Protein AF-A0A937VH52-F1 (afdb_monomer)

Structure (mmCIF, N/CA/C/O backbone):
data_AF-A0A937VH52-F1
#
_entry.id   AF-A0A937VH52-F1
#
loop_
_atom_site.group_PDB
_atom_site.id
_atom_site.type_symbol
_atom_site.label_atom_id
_atom_site.label_alt_id
_atom_site.label_comp_id
_atom_site.label_asym_id
_atom_site.label_entity_id
_atom_site.label_seq_id
_atom_site.pdbx_PDB_ins_code
_atom_site.Cartn_x
_atom_site.Cartn_y
_atom_site.Cartn_z
_atom_site.occupancy
_atom_site.B_iso_or_equiv
_atom_site.auth_seq_id
_atom_site.auth_comp_id
_atom_site.auth_asym_id
_atom_site.auth_atom_id
_atom_site.pdbx_PDB_model_num
ATOM 1 N N . MET A 1 1 ? -19.991 10.298 61.369 1.00 45.50 1 MET A N 1
ATOM 2 C CA . MET A 1 1 ? -20.230 9.442 60.186 1.00 45.50 1 MET A CA 1
ATOM 3 C C . MET A 1 1 ? -20.429 10.337 58.969 1.00 45.50 1 MET A C 1
ATOM 5 O O . MET A 1 1 ? -21.457 10.985 58.908 1.00 45.50 1 MET A O 1
ATOM 9 N N . SER A 1 2 ? -19.464 10.436 58.050 1.00 45.72 2 SER A N 1
ATOM 10 C CA . SER A 1 2 ? -19.725 10.876 56.664 1.00 45.72 2 SER A CA 1
ATOM 11 C C . SER A 1 2 ? -18.493 10.594 55.796 1.00 45.72 2 SER A C 1
ATOM 13 O O . SER A 1 2 ? -17.589 11.413 55.673 1.00 45.72 2 SER A O 1
ATOM 15 N N . LYS A 1 3 ? -18.415 9.376 55.254 1.00 52.53 3 LYS A N 1
ATOM 16 C CA . LYS A 1 3 ? -17.478 8.990 54.188 1.00 52.53 3 LYS A CA 1
ATOM 17 C C . LYS A 1 3 ? -18.332 8.705 52.954 1.00 52.53 3 LYS A C 1
ATOM 19 O O . LYS A 1 3 ? -18.717 7.566 52.738 1.00 52.53 3 LYS A O 1
ATOM 24 N N . SER A 1 4 ? -18.701 9.739 52.199 1.00 53.50 4 SER A N 1
ATOM 25 C CA . SER A 1 4 ? -19.560 9.577 51.012 1.00 53.50 4 SER A CA 1
ATOM 26 C C . SER A 1 4 ? -19.135 10.448 49.823 1.00 53.50 4 SER A C 1
ATOM 28 O O . SER A 1 4 ? -19.977 10.896 49.048 1.00 53.50 4 SER A O 1
ATOM 30 N N . GLN A 1 5 ? -17.831 10.708 49.662 1.00 57.28 5 GLN A N 1
ATOM 31 C CA . GLN A 1 5 ? -17.332 11.519 48.538 1.00 57.28 5 GLN A CA 1
ATOM 32 C C . GLN A 1 5 ? -16.143 10.936 47.754 1.00 57.28 5 GLN A C 1
ATOM 34 O O . GLN A 1 5 ? -15.676 11.587 46.830 1.00 57.28 5 GLN A O 1
ATOM 39 N N . ILE A 1 6 ? -15.686 9.706 48.019 1.00 54.25 6 ILE A N 1
ATOM 40 C CA . ILE A 1 6 ? -14.469 9.175 47.359 1.00 54.25 6 ILE A CA 1
ATOM 41 C C . ILE A 1 6 ? -14.766 8.338 46.090 1.00 54.25 6 ILE A C 1
ATOM 43 O O . ILE A 1 6 ? -13.885 8.151 45.260 1.00 54.25 6 ILE A O 1
ATOM 47 N N . SER A 1 7 ? -16.007 7.907 45.837 1.00 52.53 7 SER A N 1
ATOM 48 C CA . SER A 1 7 ? -16.286 6.974 44.722 1.00 52.53 7 SER A CA 1
ATOM 49 C C . SER A 1 7 ? -16.581 7.610 43.352 1.00 52.53 7 SER A C 1
ATOM 51 O O . SER A 1 7 ? -16.889 6.881 42.414 1.00 52.53 7 SER A O 1
ATOM 53 N N . LYS A 1 8 ? -16.514 8.941 43.184 1.00 52.94 8 LYS A N 1
ATOM 54 C CA . LYS A 1 8 ? -16.889 9.594 41.905 1.00 52.94 8 LYS A CA 1
ATOM 55 C C . LYS A 1 8 ? -15.758 9.725 40.874 1.00 52.94 8 LYS A C 1
ATOM 57 O O . LYS A 1 8 ? -16.049 10.061 39.731 1.00 52.94 8 LYS A O 1
ATOM 62 N N . SER A 1 9 ? -14.510 9.414 41.224 1.00 50.38 9 SER A N 1
ATOM 63 C CA . SER A 1 9 ? -13.360 9.653 40.331 1.00 50.38 9 SER A CA 1
ATOM 64 C C . SER A 1 9 ? -13.018 8.493 39.385 1.00 50.38 9 SER A C 1
ATOM 66 O O . SER A 1 9 ? -12.234 8.685 38.465 1.00 50.38 9 SER A O 1
ATOM 68 N N . ALA A 1 10 ? -13.602 7.304 39.567 1.00 50.34 10 ALA A N 1
ATOM 69 C CA . ALA A 1 10 ? -13.250 6.118 38.774 1.00 50.34 10 ALA A CA 1
ATOM 70 C C . ALA A 1 10 ? -14.137 5.886 37.534 1.00 50.34 10 ALA A C 1
ATOM 72 O O . ALA A 1 10 ? -13.808 5.047 36.705 1.00 50.34 10 ALA A O 1
ATOM 73 N N . ASN A 1 11 ? -15.252 6.614 37.382 1.00 52.53 11 ASN A N 1
ATOM 74 C CA . ASN A 1 11 ? -16.274 6.293 36.372 1.00 52.53 11 ASN A CA 1
ATOM 75 C C . ASN A 1 11 ? -16.334 7.271 35.180 1.00 52.53 11 ASN A C 1
ATOM 77 O O . ASN A 1 11 ? -17.283 7.241 34.404 1.00 52.53 11 ASN A O 1
ATOM 81 N N . GLN A 1 12 ? -15.345 8.162 35.038 1.00 55.47 12 GLN A N 1
ATOM 82 C CA . GLN A 1 12 ? -15.289 9.146 33.942 1.00 55.47 12 GLN A CA 1
ATOM 83 C C . GLN A 1 12 ? -14.350 8.744 32.790 1.00 55.47 12 GLN A C 1
ATOM 85 O O . GLN A 1 12 ? -14.355 9.398 31.753 1.00 55.47 12 GLN A O 1
ATOM 90 N N . GLN A 1 13 ? -13.585 7.653 32.915 1.00 51.28 13 GLN A N 1
ATOM 91 C CA . GLN A 1 13 ? -12.656 7.205 31.863 1.00 51.28 13 GLN A CA 1
ATOM 92 C C . GLN A 1 13 ? -13.293 6.293 30.801 1.00 51.28 13 GLN A C 1
ATOM 94 O O . GLN A 1 13 ? -12.688 6.058 29.761 1.00 51.28 13 GLN A O 1
ATOM 99 N N . SER A 1 14 ? -14.526 5.821 30.998 1.00 49.78 14 SER A N 1
ATOM 100 C CA . SER A 1 14 ? -15.203 4.924 30.044 1.00 49.78 14 SER A CA 1
ATOM 101 C C . SER A 1 14 ? -16.064 5.649 28.999 1.00 49.78 14 SER A C 1
ATOM 103 O O . SER A 1 14 ? -16.642 4.995 28.135 1.00 49.78 14 SER A O 1
ATOM 105 N N . ALA A 1 15 ? -16.157 6.983 29.058 1.00 50.41 15 ALA A N 1
ATOM 106 C CA . ALA A 1 15 ? -17.104 7.775 28.265 1.00 50.41 15 ALA A CA 1
ATOM 107 C C . ALA A 1 15 ? -16.538 8.358 26.955 1.00 50.41 15 ALA A C 1
ATOM 109 O O . ALA A 1 15 ? -17.273 9.027 26.238 1.00 50.41 15 ALA A O 1
ATOM 110 N N . ASN A 1 16 ? -15.269 8.101 26.616 1.00 49.66 16 ASN A N 1
ATOM 111 C CA . ASN A 1 16 ? -14.659 8.612 25.381 1.00 49.66 16 ASN A CA 1
ATOM 112 C C . ASN A 1 16 ? -14.484 7.532 24.303 1.00 49.66 16 ASN A C 1
ATOM 114 O O . ASN A 1 16 ? -13.556 7.581 23.498 1.00 49.66 16 ASN A O 1
ATOM 118 N N . GLN A 1 17 ? -15.366 6.529 24.293 1.00 61.03 17 GLN A N 1
ATOM 119 C CA . GLN A 1 17 ? -15.534 5.687 23.114 1.00 61.03 17 GLN A CA 1
ATOM 120 C C . GLN A 1 17 ? -16.271 6.529 22.078 1.00 61.03 17 GLN A C 1
ATOM 122 O O . GLN A 1 17 ? -17.498 6.583 22.064 1.00 61.03 17 GLN A O 1
ATOM 127 N N . GLN A 1 18 ? -15.499 7.259 21.274 1.00 59.00 18 GLN A N 1
ATOM 128 C CA . GLN A 1 18 ? -15.983 7.986 20.113 1.00 59.00 18 GLN A CA 1
ATOM 129 C C . GLN A 1 18 ? -16.871 7.028 19.303 1.00 59.00 18 GLN A C 1
ATOM 131 O O . GLN A 1 18 ? -16.373 6.127 18.630 1.00 59.00 18 GLN A O 1
ATOM 136 N N . SER A 1 19 ? -18.189 7.221 19.348 1.00 60.31 19 SER A N 1
ATOM 137 C CA . SER A 1 19 ? -19.154 6.605 18.431 1.00 60.31 19 SER A CA 1
ATOM 138 C C . SER A 1 19 ? -18.993 7.229 17.037 1.00 60.31 19 SER A C 1
ATOM 140 O O . SER A 1 19 ? -19.930 7.776 16.459 1.00 60.31 19 SER A O 1
ATOM 142 N N . GLY A 1 20 ? -17.762 7.263 16.533 1.00 64.88 20 GLY A N 1
ATOM 143 C CA . GLY A 1 20 ? -17.419 7.757 15.216 1.00 64.88 20 GLY A CA 1
ATOM 144 C C . GLY A 1 20 ? -17.682 6.651 14.215 1.00 64.88 20 GLY A C 1
ATOM 145 O O . GLY A 1 20 ? -17.282 5.507 14.427 1.00 64.88 20 GLY A O 1
ATOM 146 N N . ARG A 1 21 ? -18.359 6.976 13.112 1.00 74.94 21 ARG A N 1
ATOM 147 C CA . ARG A 1 21 ? -18.389 6.076 11.954 1.00 74.94 21 ARG A CA 1
ATOM 148 C C . ARG A 1 21 ? -16.952 5.651 11.619 1.00 74.94 21 ARG A C 1
ATOM 150 O O . ARG A 1 21 ? -16.056 6.488 11.756 1.00 74.94 21 ARG A O 1
ATOM 157 N N . PRO A 1 22 ? -16.730 4.400 11.179 1.00 78.94 22 PRO A N 1
ATOM 158 C CA . PRO A 1 22 ? -15.398 3.948 10.803 1.00 78.94 22 PRO A CA 1
ATOM 159 C C . PRO A 1 22 ? -14.785 4.934 9.804 1.00 78.94 22 PRO A C 1
ATOM 161 O O . PRO A 1 22 ? -15.423 5.326 8.824 1.00 78.94 22 PRO A O 1
ATOM 164 N N . CYS A 1 23 ? -13.569 5.390 10.099 1.00 92.25 23 CYS A N 1
ATOM 165 C CA . CYS A 1 23 ? -12.837 6.290 9.222 1.00 92.25 23 CYS A CA 1
ATOM 166 C C . CYS A 1 23 ? -12.279 5.483 8.045 1.00 92.25 23 CYS A C 1
ATOM 168 O O . CYS A 1 23 ? -11.634 4.451 8.246 1.00 92.25 23 CYS A O 1
ATOM 170 N N . HIS A 1 24 ? -12.533 5.950 6.823 1.00 96.00 24 HIS A N 1
ATOM 171 C CA . HIS A 1 24 ? -12.058 5.324 5.592 1.00 96.00 24 HIS A CA 1
ATOM 172 C C . HIS A 1 24 ? -11.124 6.274 4.848 1.00 96.00 24 HIS A C 1
ATOM 174 O O . HIS A 1 24 ? -11.462 7.439 4.636 1.00 96.00 24 HIS A O 1
ATOM 180 N N . VAL A 1 25 ? -9.979 5.757 4.407 1.00 96.38 25 VAL A N 1
ATOM 181 C CA . VAL A 1 25 ? -8.980 6.507 3.637 1.00 96.38 25 VAL A CA 1
ATOM 182 C C . VAL A 1 25 ? -8.676 5.771 2.335 1.00 96.38 25 VAL A C 1
ATOM 184 O O . VAL A 1 25 ? -8.439 4.563 2.332 1.00 96.38 25 VAL A O 1
ATOM 187 N N . LEU A 1 26 ? -8.664 6.515 1.227 1.00 95.56 26 LEU A N 1
ATOM 188 C CA . LEU A 1 26 ? -8.189 6.052 -0.074 1.00 95.56 26 LEU A CA 1
ATOM 189 C C . LEU A 1 26 ? -6.960 6.866 -0.480 1.00 95.56 26 LEU A C 1
ATOM 191 O O . LEU A 1 26 ? -7.067 8.071 -0.701 1.00 95.56 26 LEU A O 1
ATOM 195 N N . PHE A 1 27 ? -5.820 6.202 -0.644 1.00 93.19 27 PHE A N 1
ATOM 196 C CA . PHE A 1 27 ? -4.676 6.790 -1.332 1.00 93.19 27 PHE A CA 1
ATOM 197 C C . PHE A 1 27 ? -4.820 6.552 -2.832 1.00 93.19 27 PHE A C 1
ATOM 199 O O . PHE A 1 27 ? -4.727 5.415 -3.288 1.00 93.19 27 PHE A O 1
ATOM 206 N N . LEU A 1 28 ? -5.051 7.624 -3.589 1.00 91.75 28 LEU A N 1
ATOM 207 C CA . LEU A 1 28 ? -4.906 7.630 -5.041 1.00 91.75 28 LEU A CA 1
ATOM 208 C C . LEU A 1 28 ? -3.522 8.190 -5.365 1.00 91.75 28 LEU A C 1
ATOM 210 O O . LEU A 1 28 ? -3.253 9.361 -5.101 1.00 91.75 28 LEU A O 1
ATOM 214 N N . THR A 1 29 ? -2.633 7.347 -5.877 1.00 87.94 29 THR A N 1
ATOM 215 C CA . THR A 1 29 ? -1.211 7.683 -6.009 1.00 87.94 29 THR A CA 1
ATOM 216 C C . THR A 1 29 ? -0.613 7.087 -7.273 1.00 87.94 29 THR A C 1
ATOM 218 O O . THR A 1 29 ? -0.998 6.006 -7.697 1.00 87.94 29 THR A O 1
ATOM 221 N N . GLN A 1 30 ? 0.369 7.771 -7.855 1.00 84.12 30 GLN A N 1
ATOM 222 C CA . GLN A 1 30 ? 1.198 7.237 -8.941 1.00 84.12 30 GLN A CA 1
ATOM 223 C C . GLN A 1 30 ? 2.352 6.346 -8.437 1.00 84.12 30 GLN A C 1
ATOM 225 O O . GLN A 1 30 ? 2.937 5.588 -9.209 1.00 84.12 30 GLN A O 1
ATOM 230 N N . ALA A 1 31 ? 2.672 6.422 -7.141 1.00 80.06 31 ALA A N 1
ATOM 231 C CA . ALA A 1 31 ? 3.783 5.718 -6.508 1.00 80.06 31 ALA A CA 1
ATOM 232 C C . ALA A 1 31 ? 3.284 4.833 -5.358 1.00 80.06 31 ALA A C 1
ATOM 234 O O . ALA A 1 31 ? 2.555 5.293 -4.477 1.00 80.0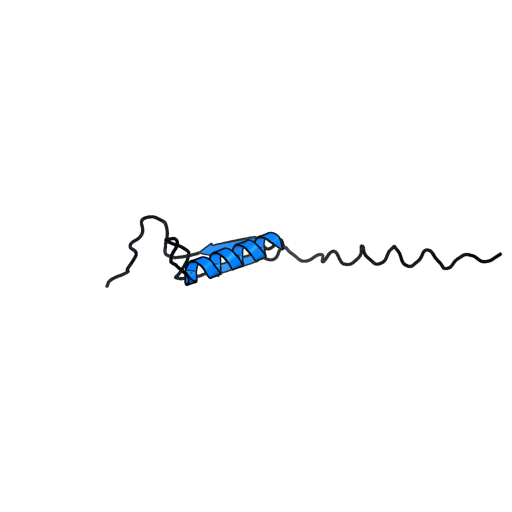6 31 ALA A O 1
ATOM 235 N N . PHE A 1 32 ? 3.675 3.564 -5.379 1.00 86.00 32 PHE A N 1
ATOM 236 C CA . PHE A 1 32 ? 3.471 2.577 -4.320 1.00 86.00 32 PHE A CA 1
ATOM 237 C C . PHE A 1 32 ? 4.617 1.557 -4.434 1.00 86.00 32 PHE A C 1
ATOM 239 O O . PHE A 1 32 ? 4.996 1.284 -5.577 1.00 86.00 32 PHE A O 1
ATOM 246 N N . PRO A 1 33 ? 5.174 1.025 -3.321 1.00 86.56 33 PRO A N 1
ATOM 247 C CA . PRO A 1 33 ? 6.478 0.364 -3.340 1.00 86.56 33 PRO A CA 1
ATOM 248 C C . PRO A 1 33 ? 6.554 -0.730 -4.404 1.00 86.56 33 PRO A C 1
ATOM 250 O O . PRO A 1 33 ? 5.744 -1.661 -4.395 1.00 86.56 33 PRO A O 1
ATOM 253 N N . ARG A 1 34 ? 7.526 -0.608 -5.313 1.00 78.00 34 ARG A N 1
ATOM 254 C CA . ARG A 1 34 ? 7.788 -1.583 -6.391 1.00 78.00 34 ARG A CA 1
ATOM 255 C C . ARG A 1 34 ? 8.971 -2.488 -6.069 1.00 78.00 34 ARG A C 1
ATOM 257 O O . ARG A 1 34 ? 8.935 -3.683 -6.345 1.00 78.00 34 ARG A O 1
ATOM 264 N N . ASP A 1 35 ? 9.987 -1.896 -5.462 1.00 79.88 35 ASP A N 1
ATOM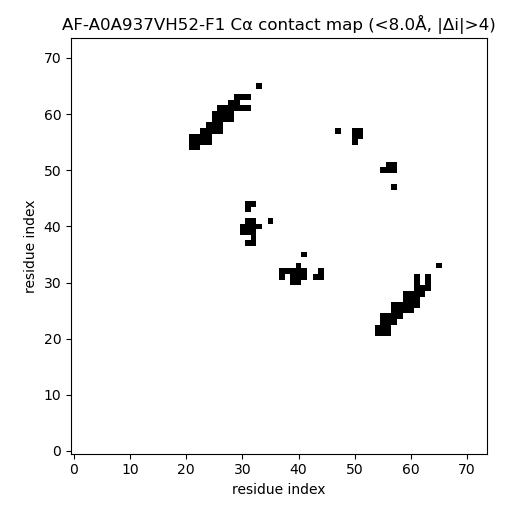 265 C CA . ASP A 1 35 ? 11.204 -2.523 -4.974 1.00 79.88 35 ASP A CA 1
ATOM 266 C C . ASP A 1 35 ? 11.590 -1.891 -3.625 1.00 79.88 35 ASP A C 1
ATOM 268 O O . ASP A 1 35 ? 10.882 -1.029 -3.097 1.00 79.88 35 ASP A O 1
ATOM 272 N N . ALA A 1 36 ? 12.681 -2.373 -3.032 1.00 80.00 36 ALA A N 1
ATOM 273 C CA . ALA A 1 36 ? 13.128 -1.940 -1.712 1.00 80.00 36 ALA A CA 1
ATOM 274 C C . ALA A 1 36 ? 13.654 -0.492 -1.678 1.00 80.00 36 ALA A C 1
ATOM 276 O O . ALA A 1 36 ? 13.728 0.084 -0.592 1.00 80.00 36 ALA A O 1
ATOM 277 N N . ASP A 1 37 ? 13.987 0.090 -2.834 1.00 84.81 37 ASP A N 1
ATOM 278 C CA . ASP A 1 37 ? 14.613 1.409 -2.943 1.00 84.81 37 ASP A CA 1
ATOM 279 C C . ASP A 1 37 ? 13.592 2.522 -3.270 1.00 84.81 37 ASP A C 1
ATOM 281 O O . ASP A 1 37 ? 13.935 3.709 -3.254 1.00 84.81 37 ASP A O 1
ATOM 285 N N . ASP A 1 38 ? 12.316 2.183 -3.506 1.0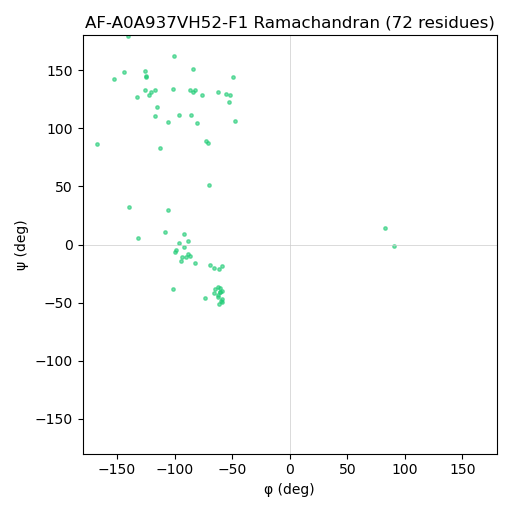0 84.69 38 ASP A N 1
ATOM 286 C CA . ASP A 1 38 ? 11.231 3.150 -3.723 1.00 84.69 38 ASP A CA 1
ATOM 287 C C . ASP A 1 38 ? 10.860 3.904 -2.432 1.00 84.69 38 ASP A C 1
ATOM 289 O O . ASP A 1 38 ? 9.933 3.546 -1.696 1.00 84.69 38 ASP A O 1
ATOM 293 N N . LEU A 1 39 ? 11.572 5.004 -2.175 1.00 87.44 39 LEU A N 1
ATOM 294 C CA . LEU A 1 39 ? 11.374 5.853 -0.996 1.00 87.44 39 LEU A CA 1
ATOM 295 C C . LEU A 1 39 ? 9.962 6.459 -0.912 1.00 87.44 39 LEU A C 1
ATOM 297 O O . LEU A 1 39 ? 9.405 6.583 0.183 1.00 87.44 39 LEU A O 1
ATOM 301 N N . ILE A 1 40 ? 9.373 6.844 -2.050 1.00 85.81 40 ILE A N 1
ATOM 302 C CA . ILE A 1 40 ? 8.051 7.492 -2.088 1.00 85.81 40 ILE A CA 1
ATOM 303 C C . ILE A 1 40 ? 6.966 6.452 -1.811 1.00 85.81 40 ILE A C 1
ATOM 305 O O . ILE A 1 40 ? 6.074 6.681 -0.986 1.00 85.81 40 ILE A O 1
ATOM 309 N N . GLY A 1 41 ? 7.061 5.290 -2.455 1.00 87.62 41 GLY A N 1
ATOM 310 C CA . GLY A 1 41 ? 6.191 4.159 -2.180 1.00 87.62 41 GLY A CA 1
ATOM 311 C C . GLY A 1 41 ? 6.289 3.718 -0.720 1.00 87.62 41 GLY A C 1
ATOM 312 O O . GLY A 1 41 ? 5.259 3.555 -0.057 1.00 87.62 41 GLY A O 1
ATOM 313 N N . ALA A 1 42 ? 7.507 3.576 -0.190 1.00 90.81 42 ALA A N 1
ATOM 314 C CA . ALA A 1 42 ? 7.744 3.136 1.184 1.00 90.81 42 ALA A CA 1
ATOM 315 C C . ALA A 1 42 ? 7.082 4.062 2.214 1.00 90.81 42 ALA A C 1
ATOM 317 O O . ALA A 1 42 ? 6.478 3.585 3.177 1.00 90.81 42 ALA A O 1
ATOM 318 N N . PHE A 1 43 ? 7.122 5.379 1.993 1.00 92.31 43 PHE A N 1
ATOM 319 C CA . PHE A 1 43 ? 6.411 6.334 2.843 1.00 92.31 43 PHE A CA 1
ATOM 320 C C . PHE A 1 43 ? 4.898 6.062 2.885 1.00 92.31 43 PHE A C 1
ATOM 322 O O . PHE A 1 43 ? 4.321 5.974 3.971 1.00 92.31 43 PHE A O 1
ATOM 329 N N . LEU A 1 44 ? 4.255 5.892 1.724 1.00 92.38 44 LEU A N 1
ATOM 330 C CA . LEU A 1 44 ? 2.810 5.640 1.643 1.00 92.38 44 LEU A CA 1
ATOM 331 C C . LEU A 1 44 ? 2.416 4.307 2.283 1.00 92.38 44 LEU A C 1
ATOM 333 O O . LEU A 1 44 ? 1.387 4.230 2.961 1.00 92.38 44 LEU A O 1
ATOM 337 N N . LEU A 1 45 ? 3.247 3.276 2.113 1.00 92.44 45 LEU A N 1
ATOM 338 C CA . LEU A 1 45 ? 3.060 1.989 2.775 1.00 92.44 45 LEU A CA 1
ATOM 339 C C . LEU A 1 45 ? 3.113 2.142 4.299 1.00 92.44 45 LEU A C 1
ATOM 341 O O . LEU A 1 45 ? 2.183 1.712 4.984 1.00 92.44 45 LEU A O 1
ATOM 345 N N . HIS A 1 46 ? 4.156 2.783 4.829 1.00 95.38 46 HIS A N 1
ATOM 346 C CA . HIS A 1 46 ? 4.299 2.978 6.271 1.00 95.38 46 HIS A CA 1
ATOM 347 C C . HIS A 1 46 ? 3.162 3.822 6.847 1.00 95.38 46 HIS A C 1
ATOM 349 O O . HIS A 1 46 ? 2.594 3.461 7.877 1.00 95.38 46 HIS A O 1
ATOM 355 N N . LEU A 1 47 ? 2.774 4.906 6.173 1.00 95.56 47 LEU A N 1
ATOM 356 C CA . LEU A 1 47 ? 1.651 5.734 6.606 1.00 95.56 47 LEU A CA 1
ATOM 357 C C . LEU A 1 47 ? 0.349 4.923 6.660 1.00 95.56 47 LEU A C 1
ATOM 359 O O . LEU A 1 47 ? -0.345 4.939 7.677 1.00 95.56 47 LEU A O 1
ATOM 363 N N . GLY A 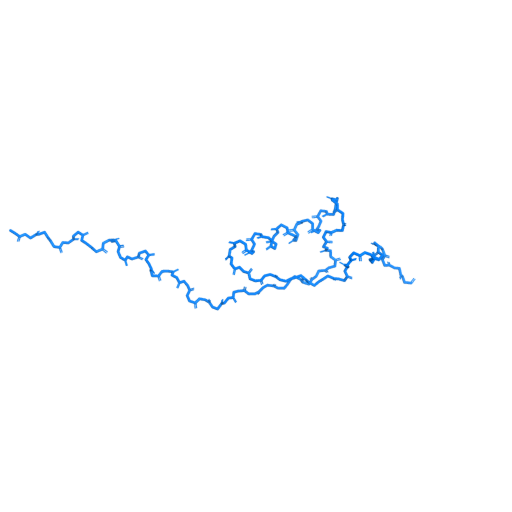1 48 ? 0.039 4.173 5.599 1.00 95.31 48 GLY A N 1
ATOM 364 C CA . GLY A 1 48 ? -1.153 3.327 5.548 1.00 95.31 48 GLY A CA 1
ATOM 365 C C . GLY A 1 48 ? -1.173 2.259 6.641 1.00 95.31 48 GLY A C 1
ATOM 366 O O . GLY A 1 48 ? -2.203 2.053 7.281 1.00 95.31 48 GLY A O 1
ATOM 367 N N . GLN A 1 49 ? -0.027 1.630 6.912 1.00 96.31 49 GLN A N 1
ATOM 368 C CA . GLN A 1 49 ? 0.112 0.655 7.994 1.00 96.31 49 GLN A CA 1
ATOM 369 C C . GLN A 1 49 ? -0.148 1.281 9.366 1.00 96.31 49 GLN A C 1
ATOM 371 O O . GLN A 1 49 ? -0.885 0.700 10.161 1.00 96.31 49 GLN A O 1
ATOM 376 N N . ARG A 1 50 ? 0.403 2.469 9.655 1.00 97.56 50 ARG A N 1
ATOM 377 C CA . ARG A 1 50 ? 0.165 3.138 10.947 1.00 97.56 50 ARG A CA 1
ATOM 378 C C . ARG A 1 50 ? -1.294 3.549 11.116 1.00 97.56 50 ARG A C 1
ATOM 380 O O . ARG A 1 50 ? -1.869 3.279 12.165 1.00 97.56 50 ARG A O 1
ATOM 387 N N . LEU A 1 51 ? -1.931 4.074 10.073 1.00 95.38 51 LEU A N 1
ATOM 388 C CA . LEU A 1 51 ? -3.364 4.384 10.108 1.00 95.38 51 LEU A CA 1
ATOM 389 C C . LEU A 1 51 ? -4.219 3.132 10.360 1.00 95.38 51 LEU A C 1
ATOM 391 O O . LEU A 1 51 ? -5.155 3.172 11.159 1.00 95.38 51 LEU A O 1
ATOM 395 N N . ALA A 1 52 ? -3.871 1.998 9.747 1.00 94.50 52 ALA A N 1
ATOM 396 C CA . ALA A 1 52 ? -4.562 0.737 9.998 1.00 94.50 52 ALA A CA 1
ATOM 397 C C . ALA A 1 52 ? -4.432 0.280 11.463 1.00 94.50 52 ALA A C 1
ATOM 399 O O . ALA A 1 52 ? -5.405 -0.214 12.034 1.00 94.50 52 ALA A O 1
ATOM 400 N N . THR A 1 53 ? -3.276 0.501 12.109 1.00 95.38 53 THR A N 1
ATOM 401 C CA . THR A 1 53 ? -3.114 0.213 13.550 1.00 95.38 53 THR A CA 1
ATOM 402 C C . THR A 1 53 ? -3.968 1.101 14.457 1.00 95.38 53 THR A C 1
ATOM 404 O O . THR A 1 53 ? -4.261 0.709 15.582 1.00 95.38 53 THR A O 1
ATOM 407 N N . GLU A 1 54 ? -4.423 2.253 13.963 1.00 93.81 54 GLU A N 1
ATOM 408 C CA . GLU A 1 54 ? -5.341 3.162 14.663 1.00 93.81 54 GLU A CA 1
ATOM 409 C C . GLU A 1 54 ? -6.823 2.878 14.343 1.00 93.81 54 GLU A C 1
ATOM 411 O O . GLU A 1 54 ? -7.708 3.638 14.731 1.00 93.81 54 GLU A O 1
ATOM 416 N N . GLY A 1 55 ? -7.121 1.773 13.648 1.00 92.88 55 GLY A N 1
ATOM 417 C CA . GLY A 1 55 ? -8.489 1.366 13.315 1.00 92.88 55 GLY A CA 1
ATOM 418 C C . GLY A 1 55 ? -9.077 2.061 12.082 1.00 92.88 55 GLY A C 1
ATOM 419 O O . GLY A 1 55 ? -10.287 1.992 11.859 1.00 92.88 55 GLY A O 1
ATOM 420 N N . VAL A 1 56 ? -8.246 2.718 11.267 1.00 95.38 56 VAL A N 1
ATOM 421 C CA . VAL A 1 56 ? -8.664 3.326 9.997 1.00 95.38 56 VAL A CA 1
ATOM 422 C C . VAL A 1 56 ? -8.666 2.273 8.889 1.00 95.38 56 VAL A C 1
ATOM 424 O O . VAL A 1 56 ? -7.686 1.558 8.680 1.00 95.38 56 VAL A O 1
ATOM 427 N N . ALA A 1 57 ? -9.749 2.200 8.119 1.00 95.44 57 ALA A N 1
ATOM 428 C CA . ALA A 1 57 ? -9.822 1.333 6.949 1.00 95.44 57 ALA A CA 1
ATOM 429 C C . ALA A 1 57 ? -9.125 2.001 5.753 1.00 95.44 57 ALA A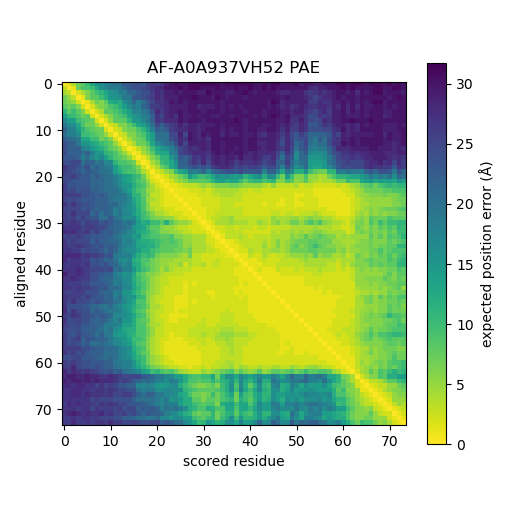 C 1
ATOM 431 O O . ALA A 1 57 ? -9.668 2.923 5.137 1.00 95.44 57 ALA A O 1
ATOM 432 N N . VAL A 1 58 ? -7.925 1.527 5.418 1.00 95.81 58 VAL A N 1
ATOM 433 C CA . VAL A 1 58 ? -7.085 2.095 4.354 1.00 95.81 58 VAL A CA 1
ATOM 434 C C . VAL A 1 58 ? -7.168 1.255 3.082 1.00 95.81 58 VAL A C 1
ATOM 436 O O . VAL A 1 58 ? -7.044 0.031 3.114 1.00 95.81 58 VAL A O 1
ATOM 439 N N . ARG A 1 59 ? -7.339 1.921 1.939 1.00 94.25 59 ARG A N 1
ATOM 440 C CA . ARG A 1 59 ? -7.192 1.338 0.600 1.00 94.25 59 ARG A CA 1
ATOM 441 C C . ARG A 1 59 ? -6.207 2.162 -0.216 1.00 94.25 59 ARG A C 1
ATOM 443 O O . ARG A 1 59 ? -6.125 3.377 -0.059 1.00 94.25 59 ARG A O 1
ATOM 450 N N . VAL A 1 60 ? -5.506 1.501 -1.128 1.00 91.25 60 VAL A N 1
ATOM 451 C CA . VAL A 1 60 ? -4.605 2.145 -2.086 1.00 91.25 60 VAL A CA 1
ATOM 452 C C . VAL A 1 60 ? -5.086 1.816 -3.488 1.00 91.25 60 VAL A C 1
ATOM 454 O O . VAL A 1 60 ? -5.352 0.654 -3.795 1.00 91.25 60 VAL A O 1
ATOM 457 N N . LEU A 1 61 ? -5.203 2.840 -4.325 1.00 88.69 61 LEU A N 1
ATOM 458 C CA . LEU A 1 61 ? -5.361 2.706 -5.761 1.00 88.69 61 LEU A CA 1
ATOM 459 C C . LEU A 1 61 ? -4.144 3.349 -6.418 1.00 88.69 61 LEU A C 1
ATOM 461 O O . LEU A 1 61 ? -3.966 4.566 -6.367 1.00 88.69 61 LEU A O 1
ATOM 465 N N . ALA A 1 62 ? -3.310 2.509 -7.018 1.00 85.69 62 ALA A N 1
ATOM 466 C CA . ALA A 1 62 ? -2.161 2.933 -7.791 1.00 85.69 62 ALA A CA 1
ATOM 467 C C . ALA A 1 62 ? -2.247 2.326 -9.197 1.00 85.69 62 ALA A C 1
ATOM 469 O O . ALA A 1 62 ? -2.683 1.178 -9.316 1.00 85.69 62 ALA A O 1
ATOM 470 N N . PRO A 1 63 ? -1.814 3.046 -10.250 1.00 77.00 63 PRO A N 1
ATOM 471 C CA . PRO A 1 63 ? -1.708 2.498 -11.601 1.00 77.00 63 PRO A CA 1
ATOM 472 C C . PRO A 1 63 ? -0.771 1.291 -11.674 1.00 77.00 63 PRO A C 1
ATOM 474 O O . PRO A 1 63 ? -0.825 0.537 -12.635 1.00 77.00 63 PRO A O 1
ATOM 477 N N . HIS A 1 64 ? 0.096 1.113 -10.673 1.00 64.69 64 HIS A N 1
ATOM 478 C CA . HIS A 1 64 ? 1.219 0.199 -10.736 1.00 64.69 64 HIS A CA 1
ATOM 479 C C . HIS A 1 64 ? 0.997 -1.069 -9.899 1.00 64.69 64 HIS A C 1
ATOM 481 O O . HIS A 1 64 ? 1.092 -1.051 -8.673 1.00 64.69 64 HIS A O 1
ATOM 487 N N . ALA A 1 65 ? 0.719 -2.180 -10.580 1.00 65.06 65 ALA A N 1
ATOM 488 C CA . ALA A 1 65 ? 0.696 -3.534 -10.038 1.00 65.06 65 ALA A CA 1
ATOM 489 C C . ALA A 1 65 ? 1.997 -4.277 -10.389 1.00 65.06 65 ALA A C 1
ATOM 491 O O . ALA A 1 65 ? 2.733 -3.878 -11.294 1.00 65.06 65 ALA A O 1
ATOM 492 N N . ALA A 1 66 ? 2.284 -5.372 -9.680 1.00 62.19 66 ALA A N 1
ATOM 493 C CA . ALA A 1 66 ? 3.401 -6.252 -10.013 1.00 62.19 66 ALA A CA 1
ATOM 494 C C . ALA A 1 66 ? 3.294 -6.728 -11.476 1.00 62.19 66 ALA A C 1
ATOM 496 O O . ALA A 1 66 ? 2.239 -7.195 -11.901 1.00 62.19 66 ALA A O 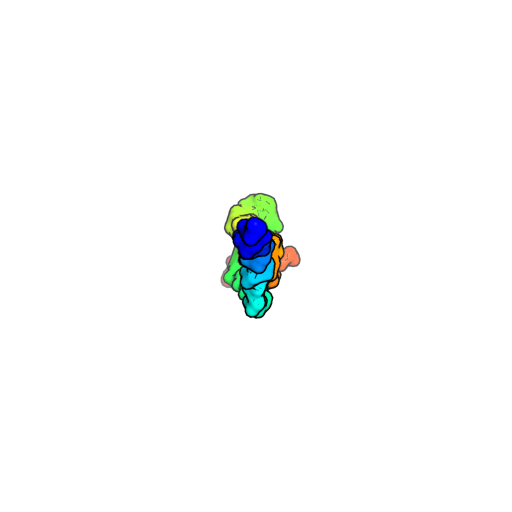1
ATOM 497 N N . GLY A 1 67 ? 4.383 -6.592 -12.236 1.00 66.88 67 GLY A N 1
ATOM 498 C CA . GLY A 1 67 ? 4.432 -6.938 -13.661 1.00 66.88 67 GLY A CA 1
ATOM 499 C C . GLY A 1 67 ? 4.075 -5.803 -14.628 1.00 66.88 67 GLY A C 1
ATOM 500 O O . GLY A 1 67 ? 4.147 -6.020 -15.835 1.00 66.88 67 GLY A O 1
ATOM 501 N N . LEU A 1 68 ? 3.725 -4.607 -14.138 1.00 70.12 68 LEU A N 1
ATOM 502 C CA . LEU A 1 68 ? 3.571 -3.428 -14.995 1.00 70.12 68 LEU A CA 1
ATOM 503 C C . LEU A 1 68 ? 4.917 -2.720 -15.253 1.00 70.12 68 LEU A C 1
ATOM 505 O O . LEU A 1 68 ? 5.824 -2.825 -14.421 1.00 70.12 68 LEU A O 1
ATOM 509 N N . PRO A 1 69 ? 5.077 -2.037 -16.406 1.00 65.50 69 PRO A N 1
ATOM 510 C CA . PRO A 1 69 ? 6.336 -1.403 -16.789 1.00 65.50 69 PRO A CA 1
ATOM 511 C C . PRO A 1 69 ? 6.759 -0.309 -15.810 1.00 65.50 69 PRO A C 1
ATOM 513 O O . PRO A 1 69 ? 5.994 0.610 -15.533 1.00 65.50 69 PRO A O 1
ATOM 516 N N . SER A 1 70 ? 8.021 -0.345 -15.371 1.00 65.88 70 SER A N 1
ATOM 517 C CA . SER A 1 70 ? 8.558 0.659 -14.446 1.00 65.88 70 SER A CA 1
ATOM 518 C C . SER A 1 70 ? 8.536 2.088 -15.003 1.00 65.88 70 SER A C 1
ATOM 520 O O . SER A 1 70 ? 8.567 3.040 -14.224 1.00 65.88 70 SER A O 1
ATOM 522 N N . GLN A 1 71 ? 8.465 2.241 -16.328 1.00 64.19 71 GLN A N 1
ATOM 523 C CA . GLN A 1 71 ? 8.434 3.516 -17.032 1.00 64.19 71 GLN A CA 1
ATOM 524 C C . GLN A 1 71 ? 7.314 3.514 -18.077 1.00 64.19 71 GLN A C 1
ATOM 526 O O . GLN A 1 71 ? 7.257 2.630 -18.932 1.00 64.19 71 GLN A O 1
ATOM 531 N N . GLU A 1 72 ? 6.452 4.528 -18.028 1.00 65.56 72 GLU A N 1
ATOM 532 C CA . GLU A 1 72 ? 5.462 4.788 -19.072 1.00 65.56 72 GLU A CA 1
ATOM 533 C C . GLU A 1 72 ? 6.100 5.657 -20.168 1.00 65.56 72 GLU A C 1
ATOM 535 O O . GLU A 1 72 ? 6.797 6.633 -19.881 1.00 65.56 72 GLU A O 1
ATOM 540 N N . THR A 1 73 ? 5.907 5.268 -21.427 1.00 67.69 73 THR A N 1
ATOM 541 C CA . THR A 1 73 ? 6.383 5.990 -22.619 1.00 67.69 73 THR A CA 1
ATOM 542 C C . THR A 1 73 ? 5.188 6.262 -23.529 1.00 67.69 73 THR A C 1
ATOM 544 O O . THR A 1 73 ? 4.250 5.464 -23.549 1.00 67.69 73 THR A O 1
ATOM 547 N N . LEU A 1 74 ? 5.195 7.409 -24.215 1.00 66.38 74 LEU A N 1
ATOM 548 C CA . LEU A 1 74 ? 4.186 7.773 -25.218 1.00 66.38 74 LEU A CA 1
ATOM 549 C C . LEU A 1 74 ? 4.548 7.199 -26.587 1.00 66.38 74 LEU A C 1
ATOM 551 O O . LEU A 1 74 ? 5.751 7.264 -26.933 1.00 66.38 74 LEU A O 1
#

pLDDT: mean 76.34, std 17.04, range [45.5, 97.56]

Radius of gyration: 22.94 Å; Cα contacts (8 Å, |Δi|>4): 59; chains: 1; bounding box: 35×18×85 Å

Foldseek 3Di:
DDDDPDPPPPPPPVPPPPPDDAAEEEAEDQDADPDPPRPVNVVVVVVQVVCVVVRH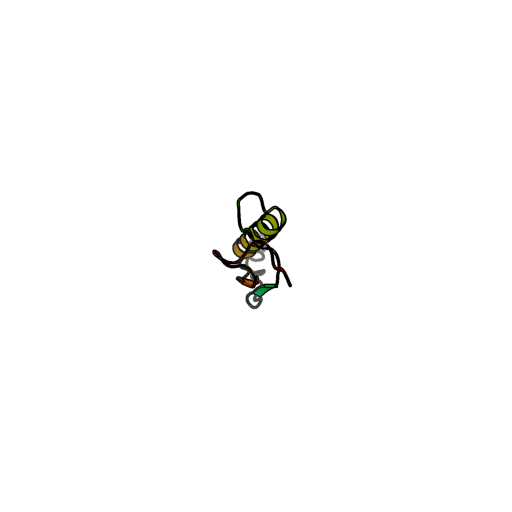HYDYDYPDDHPDDPDDDD

Secondary structure (DSSP, 8-state):
----SSTTSSSSTTS----PPPPEEEEE-S---SSTT-HHHHHHHHHHHHHHHTT-EEEEE-S--TTS-SS---

Sequence (74 aa):
MSKSQISKSANQQSANQQSGRPCHVLFLTQAFPRDADDLIGAFLLHLGQRLATEGVAVRVLAPHAAGLPSQETL

Nearest PDB structures (foldseek):
  2bgt-assembly1_A  TM=7.006E-01  e=3.283E+00  Tequatrovirus T4
  3a1i-assembly1_A-2  TM=6.558E-01  e=3.283E+00  Rhodococcus sp. N-771
  6kn1-assembly2_C  TM=5.669E-01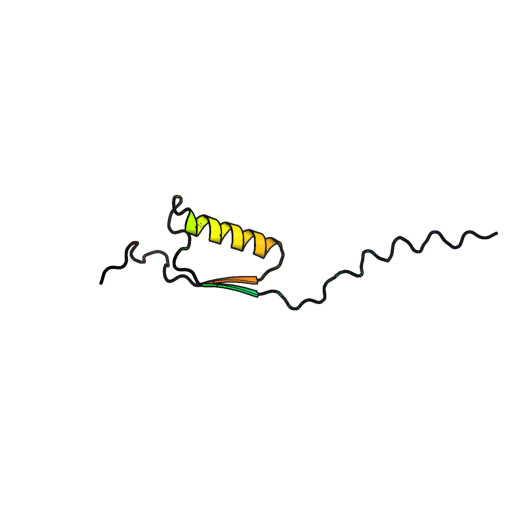  e=1.772E+00  Mus musculus
  3a1k-assembly1_A  TM=6.573E-01  e=3.516E+00  Rhodococcus sp. N-771
  5mtk-assembly1_A  TM=4.868E-01  e=7.471E+00  Homo sapiens

Solvent-accessible surface area (backbone atoms only — not comparable to full-atom value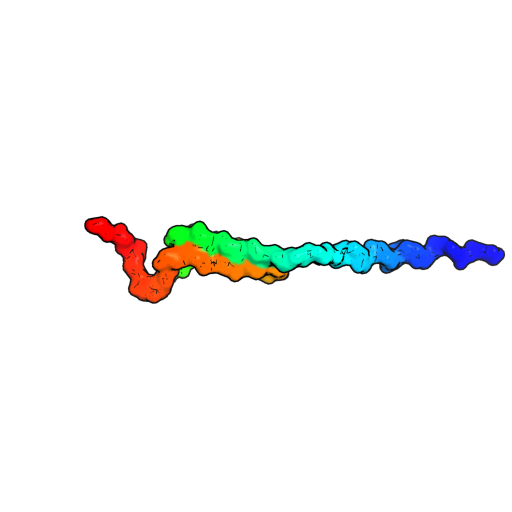s): 5086 Å² total; per-residue (Å²): 142,88,91,86,78,80,81,74,78,80,74,70,80,78,74,76,71,73,89,62,76,83,50,73,48,76,48,77,38,89,64,60,61,83,54,98,80,36,63,68,9,46,50,55,52,54,52,46,52,54,43,40,76,72,66,32,50,68,46,77,49,54,89,70,55,94,92,56,74,96,67,89,80,134

Mean predicted aligned error: 13.07 Å